Protein AF-A0A966PQX2-F1 (afdb_monomer)

Secondary structure (DSSP, 8-state):
-HHHHHHH-TT-STTSEEEES-IIIIIHHHHHHT-EEEEETTSSS-TT--TTT-TTTTTT---SEEESSHHHHHHHHHHS--

Foldseek 3Di:
DLVVCCVVPVPQEQLDEQEDAFLVPSLVSCVVSHYAYAHACCDDNHPPDDCVVCVVRNVPGDHPHYYHHPVVVCVVSVVDPD

Solvent-accessible surface area (backbone atoms only — not comparable to full-atom values): 4678 Å² total; per-residue (Å²): 109,66,69,60,47,49,73,75,45,81,79,63,30,70,89,36,71,39,75,33,30,40,34,70,51,40,27,49,47,13,60,74,55,48,28,33,24,31,38,24,31,75,53,79,39,50,77,87,67,42,65,88,81,41,48,71,68,23,61,84,42,73,59,77,36,80,39,65,33,69,67,57,49,50,56,52,59,75,70,45,95,125

Radius of gyration: 12.76 Å; Cα contacts (8 Å, |Δi|>4): 127; chains: 1; bounding box: 35×28×25 Å

Nearest PDB structures (foldseek):
  2p27-assembly1_A-2  TM=8.044E-01  e=3.384E-01  Homo sapiens
  2cfs-assembly1_A-2  TM=6.706E-01  e=1.714E-01  Homo sapiens
  5gyn-assembly1_A  TM=7.953E-01  e=7.651E-01  Homo sapiens
  8bvk-assembly1_B  TM=4.801E-01  e=4.187E+00  Agrobacterium tumefaciens
  2rfl-assembly4_D  TM=4.185E-01  e=4.797E+00  Agrobacterium fabrum str. C58

Sequence (82 aa):
MADVVRAIESGVDERAVMVGDRPSTDGAFATTLGCRYALVRSGVTAAHLSIADDPAWFDGSTPWLDVADLEAVARVVLSQDF

pLDDT: mean 93.34, std 6.82, range [56.97, 98.38]

Mean predicted aligned error: 3.23 Å

Structure (mmCIF, N/CA/C/O backbone):
data_AF-A0A966PQX2-F1
#
_entry.id   AF-A0A966PQX2-F1
#
loop_
_atom_site.group_PDB
_atom_site.id
_atom_site.type_symbol
_atom_site.label_atom_id
_atom_site.label_alt_id
_atom_site.label_comp_id
_atom_site.label_asym_id
_atom_site.label_entity_id
_atom_site.label_seq_id
_atom_site.pdbx_PDB_ins_code
_atom_site.Cartn_x
_atom_site.Cartn_y
_atom_site.Cartn_z
_atom_site.occupancy
_atom_site.B_iso_or_equiv
_atom_site.auth_seq_id
_atom_site.auth_comp_id
_atom_site.auth_asym_id
_atom_site.auth_atom_id
_atom_site.pdbx_PDB_model_num
ATOM 1 N N . MET A 1 1 ? -10.214 11.220 -0.142 1.00 90.75 1 MET A N 1
ATOM 2 C CA . MET A 1 1 ? -10.431 9.755 -0.179 1.00 90.75 1 MET A CA 1
ATOM 3 C C . MET A 1 1 ? -10.357 9.127 1.212 1.00 90.75 1 MET A C 1
ATOM 5 O O . MET A 1 1 ? -11.277 8.405 1.563 1.00 90.75 1 MET A O 1
ATOM 9 N N . ALA A 1 2 ? -9.333 9.421 2.028 1.00 92.81 2 ALA A N 1
ATOM 10 C CA . ALA A 1 2 ? -9.187 8.831 3.372 1.00 92.81 2 ALA A CA 1
ATOM 11 C C . ALA A 1 2 ? -10.388 9.076 4.287 1.00 92.81 2 ALA A C 1
ATOM 13 O O . ALA A 1 2 ? -10.856 8.153 4.941 1.00 92.81 2 ALA A O 1
ATOM 14 N N . ASP A 1 3 ? -10.937 10.290 4.264 1.00 93.88 3 ASP A N 1
ATOM 15 C CA . ASP A 1 3 ? -12.109 10.634 5.076 1.00 93.88 3 ASP A CA 1
ATOM 16 C C . ASP A 1 3 ? -13.351 9.831 4.676 1.00 93.88 3 ASP A C 1
ATOM 18 O O . ASP A 1 3 ? -14.139 9.449 5.533 1.00 93.88 3 ASP A O 1
ATOM 22 N N . VAL A 1 4 ? -13.492 9.507 3.385 1.00 95.69 4 VAL A N 1
ATOM 23 C CA . VAL A 1 4 ? -14.578 8.649 2.892 1.00 95.69 4 VAL A CA 1
ATOM 24 C C . VAL A 1 4 ? -14.407 7.227 3.415 1.00 95.69 4 VAL A C 1
ATOM 26 O O . VAL A 1 4 ? -15.365 6.654 3.920 1.00 95.69 4 VAL A O 1
ATOM 29 N N . VAL A 1 5 ? -13.194 6.668 3.347 1.00 94.88 5 VAL A N 1
ATOM 30 C CA . VAL A 1 5 ? -12.926 5.326 3.889 1.00 94.88 5 VAL A CA 1
ATOM 31 C C . VAL A 1 5 ? -13.191 5.288 5.387 1.00 94.88 5 VAL A C 1
ATOM 33 O O . VAL A 1 5 ? -13.909 4.408 5.831 1.00 94.88 5 VAL A O 1
ATOM 36 N N . ARG A 1 6 ? -12.716 6.2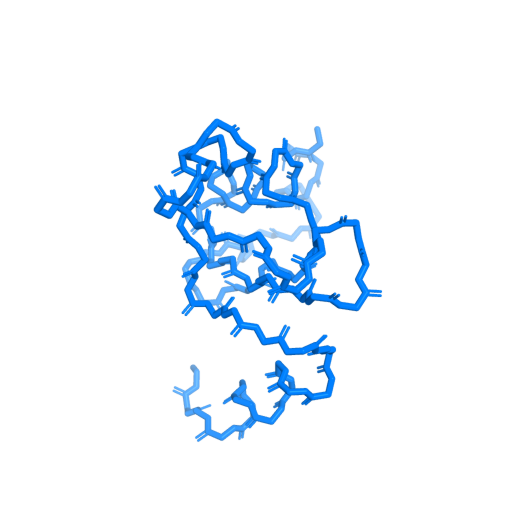71 6.156 1.00 91.88 6 ARG A N 1
ATOM 37 C CA . ARG A 1 6 ? -12.970 6.341 7.606 1.00 91.88 6 ARG A CA 1
ATOM 38 C C . ARG A 1 6 ? -14.449 6.469 7.960 1.00 91.88 6 ARG A C 1
ATOM 40 O O . ARG A 1 6 ? -14.861 6.003 9.016 1.00 91.88 6 ARG A O 1
ATOM 47 N N . ALA A 1 7 ? -15.238 7.115 7.103 1.00 94.19 7 ALA A N 1
ATOM 48 C CA . ALA A 1 7 ? -16.677 7.239 7.298 1.00 94.19 7 ALA A CA 1
ATOM 49 C C . ALA A 1 7 ? -17.432 5.923 7.035 1.00 94.19 7 ALA A C 1
ATOM 51 O O . ALA A 1 7 ? -18.507 5.731 7.598 1.00 94.19 7 ALA A O 1
ATOM 52 N N . ILE A 1 8 ? -16.895 5.042 6.184 1.00 95.25 8 ILE A N 1
ATOM 53 C CA . ILE A 1 8 ? -17.520 3.760 5.815 1.00 95.25 8 ILE A CA 1
ATOM 54 C C . ILE A 1 8 ? -16.986 2.618 6.688 1.00 95.25 8 ILE A C 1
ATOM 56 O O . ILE A 1 8 ? -17.761 1.795 7.159 1.00 95.25 8 ILE A O 1
ATOM 60 N N . GLU A 1 9 ? -15.678 2.601 6.935 1.00 91.25 9 GLU A N 1
ATOM 61 C CA . GLU A 1 9 ? -14.959 1.575 7.682 1.00 91.25 9 GLU A CA 1
ATOM 62 C C . GLU A 1 9 ? -14.207 2.207 8.854 1.00 91.25 9 GLU A C 1
ATOM 64 O O . GLU A 1 9 ? -13.072 2.677 8.738 1.00 91.25 9 GLU A O 1
ATOM 69 N N . SER A 1 10 ? -14.844 2.206 10.025 1.00 83.44 10 SER A N 1
ATOM 70 C CA . SER A 1 10 ? -14.291 2.816 11.239 1.00 83.44 10 SER A CA 1
ATOM 71 C C . SER A 1 10 ? -13.125 2.033 11.860 1.00 83.44 10 SER A C 1
ATOM 73 O O . SER A 1 10 ? -12.525 2.507 12.820 1.00 83.44 10 SER A O 1
ATOM 75 N N . GLY A 1 11 ? -12.839 0.823 11.368 1.00 85.38 11 GLY A N 1
ATOM 76 C CA . GLY A 1 11 ? -11.861 -0.112 11.937 1.00 85.38 11 GLY A CA 1
ATOM 77 C C . GLY A 1 11 ? -10.520 -0.183 11.206 1.00 85.38 11 GLY A C 1
ATOM 78 O O . GLY A 1 11 ? -9.756 -1.109 11.460 1.00 85.38 11 GLY A O 1
ATOM 79 N N . VAL A 1 12 ? -10.233 0.734 10.277 1.00 93.12 12 VAL A N 1
ATOM 80 C CA . VAL A 1 12 ? -8.945 0.734 9.571 1.00 93.12 12 VAL A CA 1
ATOM 81 C C . VAL A 1 12 ? -7.841 1.216 10.513 1.00 93.12 12 VAL A C 1
ATOM 83 O O . VAL A 1 12 ? -7.777 2.395 10.857 1.00 93.12 12 VAL A O 1
ATOM 86 N N . ASP A 1 13 ? -6.974 0.287 10.908 1.00 92.56 13 ASP A N 1
ATOM 87 C CA . ASP A 1 13 ? -5.786 0.508 11.733 1.00 92.56 13 ASP A CA 1
ATOM 88 C C . ASP A 1 13 ? -4.592 -0.315 11.198 1.00 92.56 13 ASP A C 1
ATOM 90 O O . ASP A 1 13 ? -4.601 -0.790 10.058 1.00 92.56 13 ASP A O 1
ATOM 94 N N . GLU A 1 14 ? -3.551 -0.504 12.009 1.00 92.19 14 GLU A N 1
ATOM 95 C CA . GLU A 1 14 ? -2.348 -1.269 11.655 1.00 92.19 14 GLU A CA 1
ATOM 96 C C . GLU A 1 14 ? -2.587 -2.761 11.353 1.00 92.19 14 GLU A C 1
ATOM 98 O O . GLU A 1 14 ? -1.695 -3.425 10.819 1.00 92.19 14 GLU A O 1
ATOM 103 N N . ARG A 1 15 ? -3.767 -3.304 11.678 1.00 90.56 15 ARG A N 1
ATOM 104 C CA . ARG A 1 15 ? -4.188 -4.671 11.332 1.00 90.56 15 ARG A CA 1
ATOM 105 C C . ARG A 1 15 ? -4.870 -4.742 9.968 1.00 90.56 15 ARG A C 1
ATOM 107 O O . ARG A 1 15 ? -5.060 -5.831 9.436 1.00 90.56 15 ARG A O 1
ATOM 114 N N . ALA A 1 16 ? -5.222 -3.605 9.375 1.00 94.12 16 ALA A N 1
ATOM 115 C CA . ALA A 1 16 ? -5.636 -3.560 7.983 1.00 94.12 16 ALA A CA 1
ATOM 116 C C . ALA A 1 16 ? -4.407 -3.551 7.060 1.00 94.12 16 ALA A C 1
ATOM 118 O O . ALA A 1 16 ? -3.341 -3.027 7.402 1.00 94.12 16 ALA A O 1
ATOM 119 N N . VAL A 1 17 ? -4.571 -4.106 5.859 1.00 95.75 17 VAL A N 1
ATOM 120 C CA . VAL A 1 17 ? -3.545 -4.103 4.812 1.00 95.75 17 VAL A CA 1
ATOM 121 C C . VAL A 1 17 ? -4.120 -3.445 3.564 1.00 95.75 17 VAL A C 1
ATOM 123 O O . VAL A 1 17 ? -5.063 -3.951 2.960 1.00 95.75 17 VAL A O 1
ATOM 126 N N . MET A 1 18 ? -3.536 -2.319 3.167 1.00 97.19 18 MET A N 1
ATOM 127 C CA . MET A 1 18 ? -3.696 -1.755 1.835 1.00 97.19 18 MET A CA 1
ATOM 128 C C . MET A 1 18 ? -2.861 -2.579 0.860 1.00 97.19 18 MET A C 1
ATOM 130 O O . MET A 1 18 ? -1.641 -2.653 1.004 1.00 97.19 18 MET A O 1
ATOM 134 N N . VAL A 1 19 ? -3.506 -3.186 -0.131 1.00 98.06 19 VAL A N 1
ATOM 135 C CA . VAL A 1 19 ? -2.827 -3.920 -1.202 1.00 98.06 19 VAL A CA 1
ATOM 136 C C . VAL A 1 19 ? -2.894 -3.080 -2.465 1.00 98.06 19 VAL A C 1
ATOM 138 O O . VAL A 1 19 ? -3.985 -2.698 -2.885 1.00 98.06 19 VAL A O 1
ATOM 141 N N . GLY A 1 20 ? -1.744 -2.801 -3.067 1.00 98.12 20 GLY A N 1
ATOM 142 C CA . GLY A 1 20 ? -1.668 -1.967 -4.259 1.00 98.12 20 GLY A CA 1
ATOM 143 C C . GLY A 1 20 ? -0.360 -2.141 -5.010 1.00 98.12 20 GLY A C 1
ATOM 144 O O . GLY A 1 20 ? 0.528 -2.873 -4.578 1.00 98.12 20 GLY A O 1
ATOM 145 N N . ASP A 1 21 ? -0.253 -1.500 -6.162 1.00 98.06 21 ASP A N 1
ATOM 146 C CA . ASP A 1 21 ? 0.848 -1.684 -7.105 1.00 98.06 21 ASP A CA 1
ATOM 147 C C . ASP A 1 21 ? 1.669 -0.408 -7.315 1.00 98.06 21 ASP A C 1
ATOM 149 O O . ASP A 1 21 ? 2.665 -0.426 -8.047 1.00 98.06 21 ASP A O 1
ATOM 153 N N . ARG A 1 22 ? 1.288 0.703 -6.674 1.00 97.19 22 ARG A N 1
ATOM 154 C CA . ARG A 1 22 ? 1.955 1.991 -6.829 1.00 97.19 22 ARG A CA 1
ATOM 155 C C . ARG A 1 22 ? 2.203 2.681 -5.479 1.00 97.19 22 ARG A C 1
ATOM 157 O O . ARG A 1 22 ? 1.265 3.167 -4.848 1.00 97.19 22 ARG A O 1
ATOM 164 N N . PRO A 1 23 ? 3.475 2.845 -5.066 1.00 97.12 23 PRO A N 1
ATOM 165 C CA . PRO A 1 23 ? 3.826 3.494 -3.804 1.00 97.12 23 PRO A CA 1
ATOM 166 C C . PRO A 1 23 ? 3.257 4.908 -3.640 1.00 97.12 23 PRO A C 1
ATOM 168 O O . PRO A 1 23 ? 2.660 5.210 -2.611 1.00 97.12 23 PRO A O 1
ATOM 171 N N . SER A 1 24 ? 3.350 5.750 -4.675 1.00 96.12 24 SER A N 1
ATOM 172 C CA . SER A 1 24 ? 2.879 7.143 -4.618 1.00 96.12 24 SER A CA 1
ATOM 173 C C . SER A 1 24 ? 1.355 7.288 -4.478 1.00 96.12 24 SER A C 1
ATOM 175 O O . SER A 1 24 ? 0.861 8.401 -4.319 1.00 96.12 24 SER A O 1
ATOM 177 N N . THR A 1 25 ? 0.582 6.205 -4.629 1.00 96.25 25 THR A N 1
ATOM 178 C CA . THR A 1 25 ? -0.876 6.217 -4.440 1.00 96.25 25 THR A CA 1
ATOM 179 C C . THR A 1 25 ? -1.290 5.279 -3.325 1.00 96.25 25 THR A C 1
ATOM 181 O O . THR A 1 25 ? -1.769 5.752 -2.302 1.00 96.25 25 THR A O 1
ATOM 184 N N . ASP A 1 26 ? -1.081 3.976 -3.477 1.00 97.69 26 ASP A N 1
ATOM 185 C CA . ASP A 1 26 ? -1.548 2.979 -2.514 1.00 97.69 26 ASP A CA 1
ATOM 186 C C . ASP A 1 26 ? -0.715 3.033 -1.234 1.00 97.69 26 ASP A C 1
ATOM 188 O O . ASP A 1 26 ? -1.269 3.023 -0.138 1.00 97.69 26 ASP A O 1
ATOM 192 N N . GLY A 1 27 ? 0.606 3.187 -1.372 1.00 97.06 27 GLY A N 1
ATOM 193 C CA . GLY A 1 27 ? 1.518 3.375 -0.242 1.00 97.06 27 GLY A CA 1
ATOM 194 C C . GLY A 1 27 ? 1.210 4.658 0.530 1.00 97.06 27 GLY A C 1
ATOM 195 O O . GLY A 1 27 ? 0.926 4.608 1.727 1.00 97.06 27 GLY A O 1
ATOM 196 N N . ALA A 1 28 ? 1.139 5.794 -0.168 1.00 96.25 28 ALA A N 1
ATOM 197 C CA . ALA A 1 28 ? 0.765 7.076 0.430 1.00 96.25 28 ALA A CA 1
ATOM 198 C C . ALA A 1 28 ? -0.626 7.026 1.093 1.00 96.25 28 ALA A C 1
ATOM 200 O O . ALA A 1 28 ? -0.855 7.624 2.153 1.00 96.25 28 ALA A O 1
ATOM 201 N N . PHE A 1 29 ? -1.567 6.284 0.502 1.00 96.75 29 PHE A N 1
ATOM 202 C CA . PHE A 1 29 ? -2.900 6.116 1.058 1.00 96.75 29 PHE A CA 1
ATOM 203 C C . PHE A 1 29 ? -2.904 5.226 2.305 1.00 96.75 29 PHE A C 1
ATOM 205 O O . PHE A 1 29 ? -3.561 5.578 3.286 1.00 96.75 29 PHE A O 1
ATOM 212 N N . ALA A 1 30 ? -2.117 4.149 2.317 1.00 97.00 30 ALA A N 1
ATOM 213 C CA . ALA A 1 30 ? -1.903 3.306 3.490 1.00 97.00 30 ALA A CA 1
ATOM 214 C C . ALA A 1 30 ? -1.317 4.107 4.659 1.00 97.00 30 ALA A C 1
ATOM 216 O O . ALA A 1 30 ? -1.863 4.080 5.762 1.00 97.00 30 ALA A O 1
ATOM 217 N N . THR A 1 31 ? -0.277 4.910 4.399 1.00 95.50 31 THR A N 1
ATOM 218 C CA . THR A 1 31 ? 0.303 5.831 5.389 1.00 95.50 31 THR A CA 1
ATOM 219 C C . THR A 1 31 ? -0.737 6.817 5.904 1.00 95.50 31 THR A C 1
ATOM 221 O O . THR A 1 31 ? -0.853 7.020 7.110 1.00 95.50 31 THR A O 1
ATOM 224 N N . THR A 1 32 ? -1.535 7.399 5.005 1.00 95.44 32 THR A N 1
ATOM 225 C CA . THR A 1 32 ? -2.595 8.341 5.384 1.00 95.44 32 THR A CA 1
ATOM 226 C C . THR A 1 32 ? -3.642 7.681 6.273 1.00 95.44 32 THR A C 1
ATOM 228 O O . THR A 1 32 ? -4.123 8.326 7.202 1.00 95.44 32 THR A O 1
ATOM 231 N N . LEU A 1 33 ? -4.024 6.432 5.992 1.00 95.50 33 LEU A N 1
ATOM 232 C CA . LEU A 1 33 ? -4.997 5.668 6.775 1.00 95.50 33 LEU A CA 1
ATOM 233 C C . LEU A 1 33 ? -4.416 5.112 8.082 1.00 95.50 33 LEU A C 1
ATOM 235 O O . LEU A 1 33 ? -5.185 4.886 9.010 1.00 95.50 33 LEU A O 1
ATOM 239 N N . GLY A 1 34 ? -3.094 4.957 8.177 1.00 94.56 34 GLY A N 1
ATOM 240 C CA . GLY A 1 34 ? -2.419 4.341 9.319 1.00 94.56 34 GLY A CA 1
ATOM 241 C C . GLY A 1 34 ? -2.432 2.810 9.281 1.00 94.56 34 GLY A C 1
ATOM 242 O O . GLY A 1 34 ? -2.362 2.182 10.332 1.00 94.56 34 GLY A O 1
ATOM 243 N N . CYS A 1 35 ? -2.542 2.211 8.093 1.00 95.94 35 CYS A N 1
ATOM 244 C CA . CYS A 1 35 ? -2.554 0.761 7.904 1.00 95.94 35 CYS A CA 1
ATOM 245 C C . CYS A 1 35 ? -1.273 0.253 7.220 1.00 95.94 35 CYS A C 1
ATOM 247 O O . CYS A 1 35 ? -0.444 1.035 6.745 1.00 95.94 35 CYS A O 1
ATOM 249 N N . ARG A 1 36 ? -1.080 -1.072 7.179 1.00 96.88 36 ARG A N 1
ATOM 250 C CA . ARG A 1 36 ? 0.068 -1.688 6.490 1.00 96.88 36 ARG A CA 1
ATOM 251 C C . ARG A 1 36 ? -0.085 -1.558 4.978 1.00 96.88 36 ARG A C 1
ATOM 253 O O . ARG A 1 36 ? -1.197 -1.585 4.463 1.00 96.88 36 ARG A O 1
ATOM 260 N N . TYR A 1 37 ? 1.036 -1.502 4.266 1.00 97.69 37 TYR A N 1
ATOM 261 C CA . TYR A 1 37 ? 1.069 -1.497 2.804 1.00 97.69 37 TYR A CA 1
ATOM 262 C C . TYR A 1 37 ? 1.710 -2.779 2.264 1.00 97.69 37 TYR A C 1
ATOM 264 O O . TYR A 1 37 ? 2.843 -3.097 2.624 1.00 97.69 37 TYR A O 1
ATOM 272 N N . ALA A 1 38 ? 1.006 -3.499 1.395 1.00 98.12 38 ALA A N 1
ATOM 273 C CA . ALA A 1 38 ? 1.542 -4.598 0.605 1.00 98.12 38 ALA A CA 1
ATOM 274 C C . ALA A 1 38 ? 1.645 -4.175 -0.869 1.00 98.12 38 ALA A C 1
ATOM 276 O O . ALA A 1 38 ? 0.627 -3.919 -1.516 1.00 98.12 38 ALA A O 1
ATOM 277 N N . LEU A 1 39 ? 2.873 -4.122 -1.386 1.00 98.25 39 LEU A N 1
ATOM 278 C CA . LEU A 1 39 ? 3.165 -3.861 -2.789 1.00 98.25 39 LEU A CA 1
ATOM 279 C C . LEU A 1 39 ? 3.086 -5.165 -3.592 1.00 98.25 39 LEU A C 1
ATOM 281 O O . LEU A 1 39 ? 3.805 -6.123 -3.298 1.00 98.25 39 LEU A O 1
ATOM 285 N N . VAL A 1 40 ? 2.256 -5.181 -4.636 1.00 98.38 40 VAL A N 1
ATOM 286 C CA . VAL A 1 40 ? 2.240 -6.248 -5.646 1.00 98.38 40 VAL A CA 1
ATOM 287 C C . VAL A 1 40 ? 2.957 -5.801 -6.921 1.00 98.38 40 VAL A C 1
ATOM 289 O O . VAL A 1 40 ? 2.689 -4.730 -7.466 1.00 98.38 40 VAL A O 1
ATOM 292 N N . ARG A 1 41 ? 3.873 -6.634 -7.425 1.00 97.69 41 ARG A N 1
ATOM 293 C CA . ARG A 1 41 ? 4.705 -6.344 -8.613 1.00 97.69 41 ARG A CA 1
ATOM 294 C C . ARG A 1 41 ? 4.037 -6.674 -9.948 1.00 97.69 41 ARG A C 1
ATOM 296 O O . ARG A 1 41 ? 4.622 -6.431 -11.002 1.00 97.69 41 ARG A O 1
ATOM 303 N N . SER A 1 42 ? 2.821 -7.212 -9.918 1.00 97.50 42 SER A N 1
ATOM 304 C CA . SER A 1 42 ? 2.032 -7.564 -11.102 1.00 97.50 42 SER A CA 1
ATOM 305 C C . SER A 1 42 ? 1.387 -6.359 -11.803 1.00 97.50 42 SER A C 1
ATOM 307 O O . SER A 1 42 ? 0.723 -6.545 -12.821 1.00 97.50 42 SER A O 1
ATOM 309 N N . GLY A 1 43 ? 1.532 -5.151 -11.249 1.00 96.44 43 GLY A N 1
ATOM 310 C CA . GLY A 1 43 ? 0.918 -3.920 -11.748 1.00 96.44 43 GLY A CA 1
ATOM 311 C C . GLY A 1 43 ? 1.929 -2.840 -12.152 1.00 96.44 43 GLY A C 1
ATOM 312 O O . GLY A 1 43 ? 2.900 -3.113 -12.855 1.00 96.44 43 GLY A O 1
ATOM 313 N N . VAL A 1 44 ? 1.679 -1.596 -11.737 1.00 97.56 44 VAL A N 1
ATOM 314 C CA . VAL A 1 44 ? 2.411 -0.383 -12.145 1.00 97.56 44 VAL A CA 1
ATOM 315 C C . VAL A 1 44 ? 3.887 -0.401 -11.739 1.00 97.56 44 VAL A C 1
ATOM 317 O O . VAL A 1 44 ? 4.748 -0.036 -12.543 1.00 97.56 44 VAL A O 1
ATOM 320 N N . THR A 1 45 ? 4.210 -0.804 -10.510 1.00 96.50 45 THR A N 1
ATOM 321 C CA . THR A 1 45 ? 5.604 -0.862 -10.051 1.00 96.50 45 THR A CA 1
ATOM 322 C C . THR A 1 45 ? 6.271 -2.144 -10.530 1.00 96.50 45 THR A C 1
ATOM 324 O O . THR A 1 45 ? 6.070 -3.222 -9.972 1.00 96.50 45 THR A O 1
ATOM 327 N N . ALA A 1 46 ? 7.111 -2.011 -11.556 1.00 94.00 46 ALA A N 1
ATOM 328 C CA . ALA A 1 46 ? 7.816 -3.133 -12.160 1.00 94.00 46 ALA A CA 1
ATOM 329 C C . ALA A 1 46 ? 8.711 -3.883 -11.156 1.00 94.00 46 ALA A C 1
ATOM 331 O O . ALA A 1 46 ? 9.323 -3.288 -10.268 1.00 94.00 46 ALA A O 1
ATOM 332 N N . ALA A 1 47 ? 8.851 -5.198 -11.342 1.00 94.12 47 ALA A N 1
ATOM 333 C CA . ALA A 1 47 ? 9.612 -6.076 -10.447 1.00 94.12 47 ALA A CA 1
ATOM 334 C C . ALA A 1 47 ? 11.113 -5.742 -10.330 1.00 94.12 47 ALA A C 1
ATOM 336 O O . ALA A 1 47 ? 11.738 -6.101 -9.340 1.00 94.12 47 ALA A O 1
ATOM 337 N N . HIS A 1 48 ? 11.697 -5.066 -11.325 1.00 92.50 48 HIS A N 1
ATOM 338 C CA . HIS A 1 48 ? 13.116 -4.691 -11.310 1.00 92.50 48 HIS A CA 1
ATOM 339 C C . HIS A 1 48 ? 13.399 -3.392 -10.540 1.00 92.50 48 HIS A C 1
ATOM 341 O O . HIS A 1 48 ? 14.562 -3.064 -10.335 1.00 92.50 48 HIS A O 1
ATOM 347 N N . LEU A 1 49 ? 12.368 -2.639 -10.141 1.00 92.62 49 LEU A N 1
ATOM 348 C CA . LEU A 1 49 ? 12.548 -1.410 -9.372 1.00 92.62 49 LEU A CA 1
ATOM 349 C C . LEU A 1 49 ? 12.740 -1.745 -7.895 1.00 92.62 49 LEU A C 1
ATOM 351 O O . LEU A 1 49 ? 11.921 -2.446 -7.300 1.00 92.62 49 LEU A O 1
ATOM 355 N N . SER A 1 50 ? 13.778 -1.209 -7.272 1.00 90.56 50 SER A N 1
ATOM 356 C CA . SER A 1 50 ? 13.984 -1.334 -5.831 1.00 90.56 50 SER A CA 1
ATOM 357 C C . SER A 1 50 ? 13.980 0.041 -5.170 1.00 90.56 50 SER A C 1
ATOM 359 O O . SER A 1 50 ? 14.306 1.044 -5.803 1.00 90.56 50 SER A O 1
ATOM 361 N N . ILE A 1 51 ? 13.638 0.085 -3.879 1.00 89.50 51 ILE A N 1
ATOM 362 C CA . ILE A 1 51 ? 13.715 1.316 -3.074 1.00 89.50 51 ILE A CA 1
ATOM 363 C C . ILE A 1 51 ? 15.146 1.871 -3.066 1.00 89.50 51 ILE A C 1
ATOM 365 O O . ILE A 1 51 ? 15.338 3.0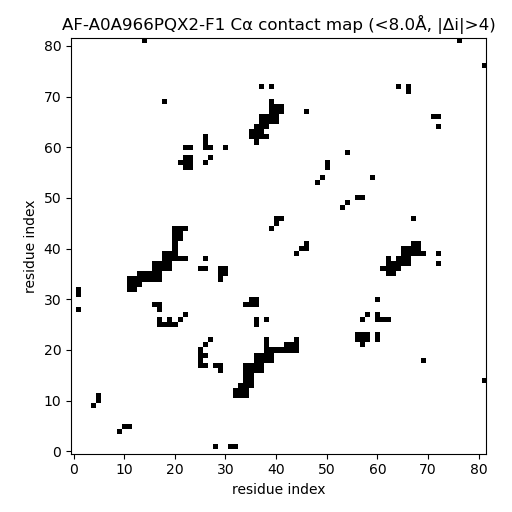81 -3.002 1.00 89.50 51 ILE A O 1
ATOM 369 N N . ALA A 1 52 ? 16.152 0.993 -3.128 1.00 90.31 52 ALA A N 1
ATOM 370 C CA . ALA A 1 52 ? 17.553 1.392 -3.130 1.00 90.31 52 ALA A CA 1
ATOM 371 C C . ALA A 1 52 ? 17.963 2.079 -4.442 1.00 90.31 52 ALA A C 1
ATOM 373 O O . ALA A 1 52 ? 18.767 3.009 -4.407 1.00 90.31 52 ALA A O 1
ATOM 374 N N . ASP A 1 53 ? 17.404 1.638 -5.573 1.00 90.88 53 ASP A N 1
ATOM 375 C CA . ASP A 1 53 ? 17.759 2.151 -6.900 1.00 90.88 53 ASP A CA 1
ATOM 376 C C . ASP A 1 53 ? 16.973 3.415 -7.270 1.00 90.88 53 ASP A C 1
ATOM 378 O O . ASP A 1 53 ? 17.526 4.321 -7.893 1.00 90.88 53 ASP A O 1
ATOM 382 N N . ASP A 1 54 ? 15.699 3.498 -6.874 1.00 91.12 54 ASP A N 1
ATOM 383 C CA . ASP A 1 54 ? 14.840 4.658 -7.138 1.00 91.12 54 ASP A CA 1
ATOM 384 C C . ASP A 1 54 ? 13.957 4.993 -5.924 1.00 91.12 54 ASP A C 1
ATOM 386 O O . ASP A 1 54 ? 12.760 4.703 -5.911 1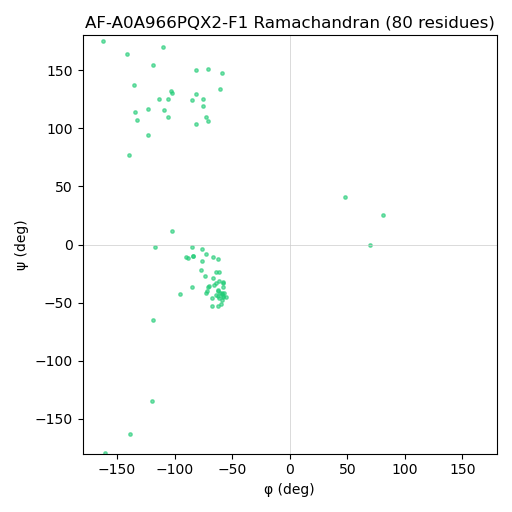.00 91.12 54 ASP A O 1
ATOM 390 N N . PRO A 1 55 ? 14.512 5.627 -4.878 1.00 91.31 55 PRO A N 1
ATOM 391 C CA . PRO A 1 55 ? 13.747 5.973 -3.681 1.00 91.31 55 PRO A CA 1
ATOM 392 C C . PRO A 1 55 ? 12.624 6.983 -3.959 1.00 91.31 55 PRO A C 1
ATOM 394 O O . PRO A 1 55 ? 11.647 7.029 -3.210 1.00 91.31 55 PRO A O 1
ATOM 397 N N . ALA A 1 56 ? 12.735 7.782 -5.028 1.00 92.81 56 ALA A N 1
ATOM 398 C CA . ALA A 1 56 ? 11.724 8.768 -5.395 1.00 92.81 56 ALA A CA 1
ATOM 399 C C . ALA A 1 56 ? 10.450 8.096 -5.923 1.00 92.81 56 ALA A C 1
ATOM 401 O O . ALA A 1 56 ? 9.352 8.539 -5.591 1.00 92.81 56 ALA A O 1
ATOM 402 N N . TRP A 1 57 ? 10.576 6.991 -6.670 1.00 93.81 57 TRP A N 1
ATOM 403 C CA . TRP A 1 57 ? 9.426 6.189 -7.103 1.00 93.81 57 TRP A CA 1
ATOM 404 C C . TRP A 1 57 ? 8.581 5.677 -5.930 1.00 93.81 57 TRP A C 1
ATOM 406 O O . TRP A 1 57 ? 7.358 5.555 -6.040 1.00 93.81 57 TRP A O 1
ATOM 416 N N . PHE A 1 58 ? 9.229 5.393 -4.797 1.00 93.56 58 PHE A N 1
ATOM 417 C CA . PHE A 1 58 ? 8.558 4.875 -3.610 1.00 93.56 58 PHE A CA 1
ATOM 418 C C . PHE A 1 58 ? 7.934 5.961 -2.730 1.00 93.56 58 PHE A C 1
ATOM 420 O O . PHE A 1 58 ? 7.156 5.625 -1.842 1.00 93.56 58 PHE A O 1
ATOM 427 N N . ASP A 1 59 ? 8.219 7.241 -2.990 1.00 90.38 59 ASP A N 1
ATOM 428 C CA . ASP A 1 59 ? 7.618 8.394 -2.302 1.00 90.38 59 ASP A CA 1
ATOM 429 C C . ASP A 1 59 ? 7.623 8.255 -0.764 1.00 90.38 59 ASP A C 1
ATOM 431 O O . ASP A 1 59 ? 6.633 8.494 -0.076 1.00 90.38 59 ASP A O 1
ATOM 435 N N . GLY A 1 60 ? 8.728 7.738 -0.211 1.00 86.56 60 GLY A N 1
ATOM 436 C CA . GLY A 1 60 ? 8.884 7.480 1.228 1.00 86.56 60 GLY A CA 1
ATOM 437 C C . GLY A 1 60 ? 8.038 6.329 1.796 1.00 86.56 60 GLY A C 1
ATOM 438 O O . GLY A 1 60 ? 8.143 6.034 2.987 1.00 86.56 60 GLY A O 1
ATOM 439 N N . SER A 1 61 ? 7.233 5.654 0.974 1.00 88.94 61 SER A N 1
ATOM 440 C CA . SER A 1 61 ? 6.465 4.476 1.373 1.00 88.94 61 SER A CA 1
ATOM 441 C C . SER A 1 61 ? 7.377 3.257 1.489 1.00 88.94 61 SER A C 1
ATOM 443 O O . SER A 1 61 ? 8.025 2.856 0.523 1.00 88.94 61 SER A O 1
ATOM 445 N N . THR A 1 62 ? 7.360 2.611 2.65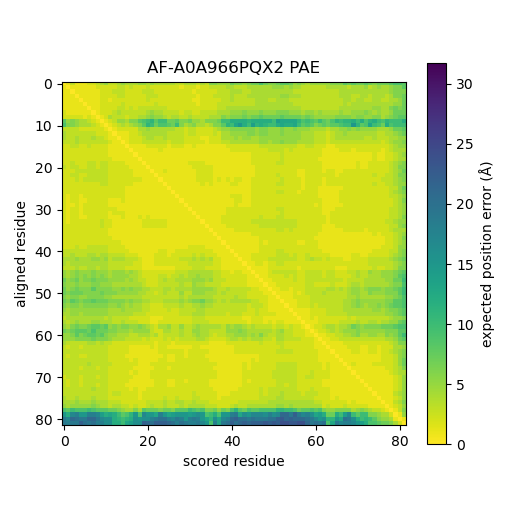2 1.00 90.44 62 THR A N 1
ATOM 446 C CA . THR A 1 62 ? 8.038 1.329 2.878 1.00 90.44 62 THR A CA 1
ATOM 447 C C . THR A 1 62 ? 6.983 0.227 2.934 1.00 90.44 62 THR A C 1
ATOM 449 O O . THR A 1 62 ? 6.213 0.191 3.898 1.00 90.44 62 THR A O 1
ATOM 452 N N . PRO A 1 63 ? 6.900 -0.664 1.930 1.00 95.31 63 PRO A N 1
ATOM 453 C CA . PRO A 1 63 ? 5.986 -1.794 1.981 1.00 95.31 63 PRO A CA 1
ATOM 454 C C . PRO A 1 63 ? 6.312 -2.686 3.183 1.00 95.31 63 PRO A C 1
ATOM 456 O O . PRO A 1 63 ? 7.465 -3.041 3.415 1.00 95.31 63 PRO A O 1
ATOM 459 N N . TRP A 1 64 ? 5.283 -3.073 3.931 1.00 96.19 64 TRP A N 1
ATOM 460 C CA . TRP A 1 64 ? 5.365 -4.169 4.897 1.00 96.19 64 TRP A CA 1
ATOM 461 C C . TRP A 1 64 ? 5.608 -5.503 4.180 1.00 96.19 64 TRP A C 1
ATOM 463 O O . TRP A 1 64 ? 6.325 -6.364 4.685 1.00 96.19 64 TRP A O 1
ATOM 473 N N . LEU A 1 65 ? 5.025 -5.649 2.988 1.00 96.44 65 LEU A N 1
ATOM 474 C CA . LEU A 1 65 ? 5.187 -6.808 2.125 1.00 96.44 65 LEU A CA 1
ATOM 475 C C . LEU A 1 65 ? 5.421 -6.349 0.687 1.00 9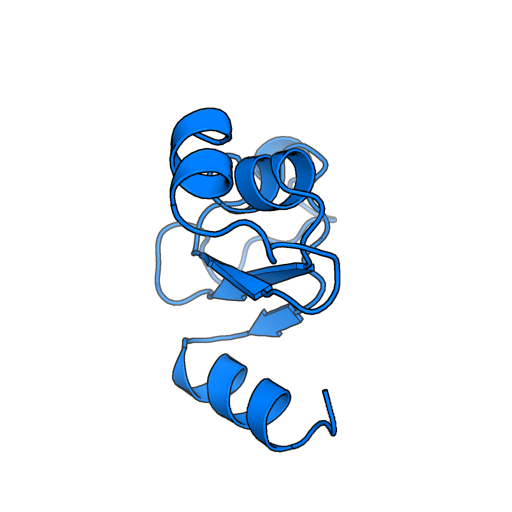6.44 65 LEU A C 1
ATOM 477 O O . LEU A 1 65 ? 4.745 -5.443 0.211 1.00 96.44 65 LEU A O 1
ATOM 481 N N . ASP A 1 66 ? 6.360 -6.989 0.002 1.00 96.88 66 ASP A N 1
ATOM 482 C CA . ASP A 1 66 ? 6.690 -6.736 -1.398 1.00 96.88 66 ASP A CA 1
ATOM 483 C C . ASP A 1 66 ? 6.780 -8.081 -2.125 1.00 96.88 66 ASP A C 1
ATOM 485 O O . ASP A 1 66 ? 7.679 -8.884 -1.860 1.00 96.88 66 ASP A O 1
ATOM 489 N N . VAL A 1 67 ? 5.783 -8.377 -2.958 1.00 97.44 67 VAL A N 1
ATOM 490 C CA . VAL A 1 67 ? 5.580 -9.710 -3.542 1.00 97.44 67 VAL A CA 1
ATOM 491 C C . VAL A 1 67 ? 5.126 -9.642 -4.994 1.00 97.44 67 VAL A C 1
ATOM 493 O O . VAL A 1 67 ? 4.686 -8.610 -5.492 1.00 97.44 67 VAL A O 1
ATOM 496 N N . ALA A 1 68 ? 5.229 -10.773 -5.693 1.00 97.56 68 ALA A N 1
ATOM 497 C CA . ALA A 1 68 ? 4.925 -10.855 -7.117 1.00 97.56 68 ALA A CA 1
ATOM 498 C C . ALA A 1 68 ? 3.481 -10.439 -7.456 1.00 97.56 68 ALA A C 1
ATOM 500 O O . ALA A 1 68 ? 3.273 -9.719 -8.429 1.00 97.56 68 ALA A O 1
ATOM 501 N N . ASP A 1 69 ? 2.500 -10.866 -6.659 1.00 97.94 69 ASP A N 1
ATOM 502 C CA . ASP A 1 69 ? 1.077 -10.745 -6.978 1.00 97.94 69 ASP A CA 1
ATOM 503 C C . ASP A 1 69 ? 0.176 -10.866 -5.732 1.00 97.94 69 ASP A C 1
ATOM 505 O O . ASP A 1 69 ? 0.635 -11.032 -4.597 1.00 97.94 69 ASP A O 1
ATOM 509 N N . LEU A 1 70 ? -1.138 -10.781 -5.956 1.00 97.81 70 LEU A N 1
ATOM 510 C CA . LEU A 1 70 ? -2.157 -10.889 -4.912 1.00 97.81 70 LEU A CA 1
ATOM 511 C C . LEU A 1 70 ? -2.237 -12.292 -4.283 1.00 97.81 70 LEU A C 1
ATOM 513 O O . LEU A 1 70 ? -2.586 -12.409 -3.108 1.00 97.81 70 LEU A O 1
ATOM 517 N N . GLU A 1 71 ? -1.903 -13.353 -5.025 1.00 98.00 71 GLU A N 1
ATOM 518 C CA . GLU A 1 71 ? -1.882 -14.716 -4.478 1.00 98.00 71 GLU A CA 1
ATOM 519 C C . GLU A 1 71 ? -0.814 -14.830 -3.384 1.00 98.00 71 GLU A C 1
ATOM 521 O O . GLU A 1 71 ? -1.066 -15.368 -2.302 1.00 98.00 71 GLU A O 1
ATOM 526 N N . ALA A 1 72 ? 0.370 -14.268 -3.632 1.00 97.44 72 ALA A N 1
ATOM 527 C CA . ALA A 1 72 ? 1.442 -14.212 -2.652 1.00 97.44 72 ALA A CA 1
ATOM 528 C C . ALA A 1 72 ? 1.048 -13.397 -1.407 1.00 97.44 72 ALA A C 1
ATOM 530 O O . ALA A 1 72 ? 1.347 -13.826 -0.291 1.00 97.44 72 ALA A O 1
ATOM 531 N N . VAL A 1 73 ? 0.319 -12.282 -1.566 1.00 97.25 73 VAL A N 1
ATOM 532 C CA . VAL A 1 73 ? -0.231 -11.527 -0.423 1.00 97.25 73 VAL A CA 1
ATOM 533 C C . VAL A 1 73 ? -1.172 -12.402 0.403 1.00 97.25 73 VAL A C 1
ATOM 535 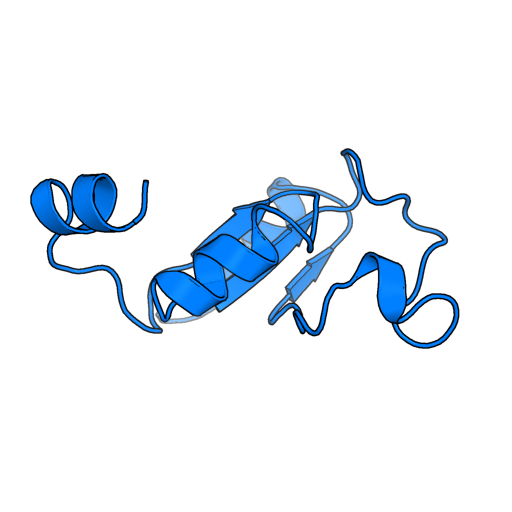O O . VAL A 1 73 ? -0.994 -12.514 1.616 1.00 97.25 73 VAL A O 1
ATOM 538 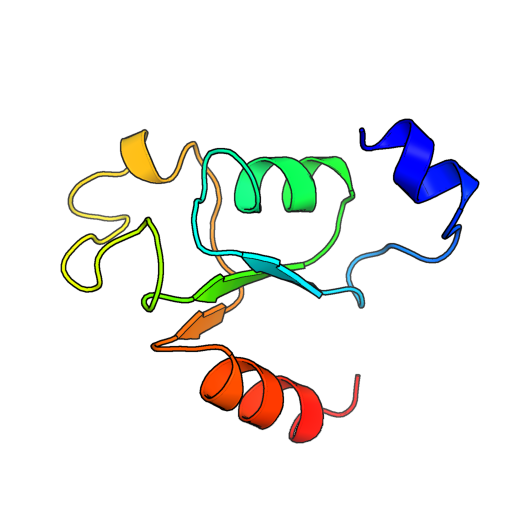N N . ALA A 1 74 ? -2.141 -13.058 -0.243 1.00 96.38 74 ALA A N 1
ATOM 539 C CA . ALA A 1 74 ? -3.119 -13.903 0.438 1.00 96.38 74 ALA A CA 1
ATOM 540 C C . ALA A 1 74 ? -2.442 -15.034 1.221 1.00 96.38 74 ALA A C 1
ATOM 542 O O . ALA A 1 74 ? -2.791 -15.289 2.370 1.00 96.38 74 ALA A O 1
ATOM 543 N N . ARG A 1 75 ? -1.422 -15.668 0.634 1.00 96.62 75 ARG A N 1
ATOM 544 C CA . ARG A 1 75 ? -0.638 -16.716 1.294 1.00 96.62 75 ARG A CA 1
ATOM 545 C C . ARG A 1 75 ? 0.012 -16.226 2.585 1.00 96.62 75 ARG A C 1
ATOM 547 O O . ARG A 1 75 ? -0.035 -16.939 3.5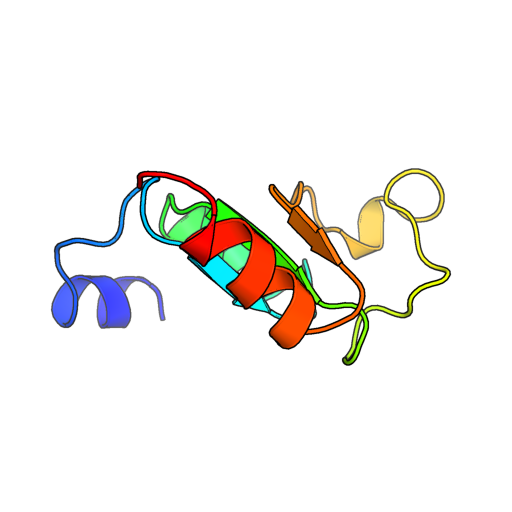82 1.00 96.62 75 ARG A O 1
ATOM 554 N N . VAL A 1 76 ? 0.600 -15.028 2.573 1.00 94.62 76 VAL A N 1
ATOM 555 C CA . VAL A 1 76 ? 1.222 -14.445 3.769 1.00 94.62 76 VAL A CA 1
ATOM 556 C C . VAL A 1 76 ? 0.156 -14.103 4.804 1.00 94.62 76 VAL A C 1
ATOM 558 O O . VAL A 1 76 ? 0.251 -14.578 5.932 1.00 94.62 76 VAL A O 1
ATOM 561 N N . VAL A 1 77 ? -0.880 -13.351 4.425 1.00 92.12 77 VAL A N 1
ATOM 562 C CA . VAL A 1 77 ? -1.923 -12.885 5.355 1.00 92.12 77 VAL A CA 1
ATOM 563 C C . VAL A 1 77 ? -2.672 -14.048 6.008 1.00 92.12 77 VAL A C 1
ATOM 565 O O . VAL A 1 77 ? -2.892 -14.016 7.209 1.00 92.12 77 VAL A O 1
ATOM 568 N N . LEU A 1 78 ? -3.005 -15.102 5.257 1.00 91.81 78 LEU A N 1
ATOM 569 C CA . LEU A 1 78 ? -3.718 -16.274 5.784 1.00 91.81 78 LEU A CA 1
ATOM 570 C C . LEU A 1 78 ? -2.828 -17.221 6.602 1.00 91.81 78 LEU A C 1
ATOM 572 O O . LEU A 1 78 ? -3.344 -18.106 7.279 1.00 91.81 78 LEU A O 1
ATOM 576 N N . SER A 1 79 ? -1.504 -17.073 6.513 1.00 87.75 79 SER A N 1
ATOM 577 C CA . SER A 1 79 ? -0.547 -17.850 7.314 1.00 87.75 79 SER A CA 1
ATOM 578 C C . SER A 1 79 ? -0.189 -17.187 8.645 1.00 87.75 79 SER A C 1
ATOM 580 O O . SER A 1 79 ? 0.475 -17.805 9.474 1.00 87.75 79 SER A O 1
ATOM 582 N N . GLN A 1 80 ? -0.585 -15.928 8.830 1.00 73.56 80 GLN A N 1
ATOM 583 C CA . GLN A 1 80 ? -0.320 -15.141 10.026 1.00 73.56 80 GLN A CA 1
ATOM 584 C C . GLN A 1 80 ? -1.608 -15.082 10.856 1.00 73.56 80 GLN A C 1
ATOM 586 O O . GLN A 1 80 ? -2.668 -14.773 10.315 1.00 73.56 80 GLN A O 1
ATOM 591 N N . ASP A 1 81 ? -1.522 -15.344 12.161 1.00 59.50 81 ASP A N 1
ATOM 592 C CA . ASP A 1 81 ? -2.610 -14.996 13.079 1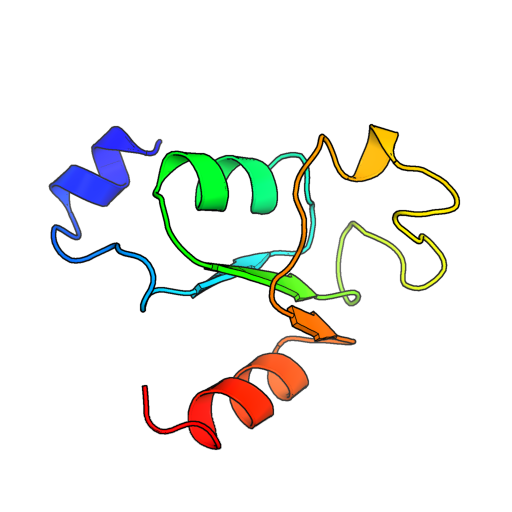.00 59.50 81 ASP A CA 1
ATOM 593 C C . ASP A 1 81 ? -2.630 -13.461 13.208 1.00 59.50 81 ASP A C 1
ATOM 595 O O . ASP A 1 81 ? -1.712 -12.869 13.782 1.00 59.50 81 ASP A O 1
ATOM 599 N N . PHE A 1 82 ? -3.624 -12.821 12.586 1.00 56.97 82 PHE A N 1
ATOM 600 C CA . PHE A 1 82 ? -3.823 -11.365 12.556 1.00 56.97 82 PHE A CA 1
ATOM 601 C C . PHE A 1 82 ? -4.690 -10.862 13.716 1.00 56.97 82 PHE A C 1
ATOM 603 O O . PHE A 1 82 ? -5.665 -11.561 14.080 1.00 56.97 82 PHE A O 1
#